Protein AF-A0A0F0LEM2-F1 (afdb_monomer_lite)

Foldseek 3Di:
DDPDPCPVVVVVLQVVLVVVVCVCCVPVVVVDDDPCSVVSSVVSSVVVCVVVVHDDDDPVVVVVPPDDDDD

Radius of gyration: 17.3 Å; chains: 1; bounding box: 38×32×45 Å

Structure (mmCIF, N/CA/C/O backbone):
data_AF-A0A0F0LEM2-F1
#
_entry.id   AF-A0A0F0LEM2-F1
#
loop_
_atom_site.group_PDB
_atom_site.id
_atom_site.type_symbol
_atom_site.label_atom_id
_atom_site.label_alt_id
_atom_site.label_comp_id
_atom_site.label_asym_id
_atom_site.label_entity_id
_atom_site.label_seq_id
_atom_site.pdbx_PDB_ins_code
_atom_site.Cartn_x
_atom_site.Cartn_y
_atom_site.Cartn_z
_atom_site.occupancy
_atom_site.B_iso_or_equiv
_atom_site.auth_seq_id
_atom_site.auth_comp_id
_atom_site.auth_asym_id
_atom_site.auth_atom_id
_atom_site.pdbx_PDB_model_num
ATOM 1 N N . MET A 1 1 ? 22.894 3.402 -18.812 1.00 49.78 1 MET A N 1
ATOM 2 C CA . MET A 1 1 ? 21.509 2.901 -18.691 1.00 49.78 1 MET A CA 1
ATOM 3 C C . MET A 1 1 ? 20.718 3.967 -17.962 1.00 49.78 1 MET A C 1
ATOM 5 O O . MET A 1 1 ? 21.173 4.396 -16.911 1.00 49.78 1 MET A O 1
ATOM 9 N N . GLY A 1 2 ? 19.634 4.475 -18.550 1.00 60.06 2 GLY A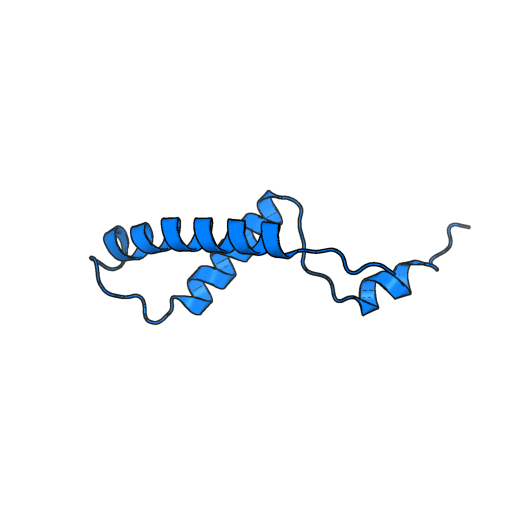 N 1
ATOM 10 C CA . GLY A 1 2 ? 18.743 5.382 -17.826 1.00 60.06 2 GLY A CA 1
ATOM 11 C C . GLY A 1 2 ? 18.001 4.592 -16.753 1.00 60.06 2 GLY A C 1
ATOM 12 O O . GLY A 1 2 ? 17.529 3.494 -17.040 1.00 60.06 2 GLY A O 1
ATOM 13 N N . THR A 1 3 ? 17.946 5.104 -15.527 1.00 77.62 3 THR A N 1
ATOM 14 C CA . THR A 1 3 ? 17.113 4.521 -14.472 1.00 77.62 3 THR A CA 1
ATOM 15 C C . THR A 1 3 ? 15.656 4.618 -14.908 1.00 77.62 3 THR A C 1
ATOM 17 O O . THR A 1 3 ? 15.183 5.713 -15.209 1.00 77.62 3 THR A O 1
ATOM 20 N N . THR A 1 4 ? 14.946 3.492 -14.963 1.00 84.38 4 THR A N 1
ATOM 21 C CA . THR A 1 4 ? 13.489 3.507 -15.121 1.00 84.38 4 THR A CA 1
ATOM 22 C C . THR A 1 4 ? 12.892 4.224 -13.916 1.00 84.38 4 THR A C 1
ATOM 24 O O . THR A 1 4 ? 13.047 3.756 -12.790 1.00 84.38 4 THR A O 1
ATOM 27 N N . ASP A 1 5 ? 12.235 5.362 -14.133 1.00 91.38 5 ASP A N 1
ATOM 28 C CA . ASP A 1 5 ? 11.539 6.060 -13.055 1.00 91.38 5 ASP A CA 1
ATOM 29 C C . ASP A 1 5 ? 10.243 5.318 -12.709 1.00 91.38 5 ASP A C 1
ATOM 31 O O . ASP A 1 5 ? 9.250 5.373 -13.435 1.00 91.38 5 ASP A O 1
ATOM 35 N N . THR A 1 6 ? 10.265 4.597 -11.591 1.00 93.31 6 THR A N 1
ATOM 36 C CA . THR A 1 6 ? 9.110 3.863 -11.065 1.00 93.31 6 THR A CA 1
ATOM 37 C C . THR A 1 6 ? 8.269 4.694 -10.096 1.00 93.31 6 THR A C 1
ATOM 39 O O . THR A 1 6 ? 7.248 4.206 -9.610 1.00 93.31 6 THR A O 1
ATOM 42 N N . THR A 1 7 ? 8.659 5.941 -9.807 1.00 95.69 7 THR A N 1
ATOM 43 C CA . THR A 1 7 ? 7.981 6.808 -8.829 1.00 95.69 7 THR A CA 1
ATOM 44 C C . THR A 1 7 ? 6.482 6.960 -9.103 1.00 95.69 7 THR A C 1
ATOM 46 O O . THR A 1 7 ? 5.706 6.804 -8.156 1.00 95.69 7 THR A O 1
ATOM 49 N N . PRO A 1 8 ? 6.019 7.195 -10.353 1.00 96.38 8 PRO A N 1
ATOM 50 C CA . PRO A 1 8 ? 4.587 7.342 -10.623 1.00 96.38 8 PRO A CA 1
ATOM 51 C C . PRO A 1 8 ? 3.776 6.089 -10.269 1.00 96.38 8 PRO A C 1
ATOM 53 O O . PRO A 1 8 ? 2.696 6.201 -9.692 1.00 96.38 8 PRO A O 1
ATOM 56 N N . VAL A 1 9 ? 4.321 4.901 -10.551 1.00 96.06 9 VAL A N 1
ATOM 57 C CA . VAL A 1 9 ? 3.664 3.615 -10.268 1.00 96.06 9 VAL A CA 1
ATOM 58 C C . VAL A 1 9 ? 3.543 3.395 -8.762 1.00 96.06 9 VAL A C 1
ATOM 60 O O . VAL A 1 9 ? 2.469 3.056 -8.270 1.00 96.06 9 VAL A O 1
ATOM 63 N N . ILE A 1 10 ? 4.625 3.637 -8.017 1.00 97.06 10 ILE A N 1
ATOM 64 C CA . ILE A 1 10 ? 4.630 3.498 -6.555 1.00 97.06 10 ILE A CA 1
ATOM 65 C C . ILE A 1 10 ? 3.667 4.494 -5.902 1.00 97.06 10 ILE A C 1
ATOM 67 O O . ILE A 1 10 ? 2.919 4.123 -5.000 1.00 97.06 10 ILE A O 1
ATOM 71 N N . LEU A 1 11 ? 3.635 5.743 -6.374 1.00 98.19 11 LEU A N 1
ATOM 72 C CA . LEU A 1 11 ? 2.716 6.752 -5.850 1.00 98.19 11 LEU A CA 1
ATOM 73 C C . LEU A 1 11 ? 1.250 6.348 -6.045 1.00 98.19 11 LEU A C 1
ATOM 75 O O . LEU A 1 11 ? 0.434 6.541 -5.143 1.00 98.19 11 LEU A O 1
ATOM 79 N N . GLU A 1 12 ? 0.906 5.797 -7.207 1.00 98.19 12 GLU A N 1
ATOM 80 C CA . GLU A 1 12 ? -0.446 5.312 -7.472 1.00 98.19 12 GLU A CA 1
ATOM 81 C C . GLU A 1 12 ? -0.827 4.155 -6.538 1.00 98.19 12 GLU A C 1
ATOM 83 O O . GLU A 1 12 ? -1.890 4.198 -5.917 1.00 98.19 12 GLU A O 1
ATOM 88 N N . LEU A 1 13 ? 0.064 3.170 -6.381 1.00 98.44 13 LEU A N 1
ATOM 89 C CA . LEU A 1 13 ? -0.133 2.025 -5.487 1.00 98.44 13 LEU A CA 1
ATOM 90 C C . LEU A 1 13 ? -0.346 2.466 -4.032 1.00 98.44 13 LEU A C 1
ATOM 92 O O . LEU A 1 13 ? -1.278 1.997 -3.380 1.00 98.44 13 LEU A O 1
ATOM 96 N N . LEU A 1 14 ? 0.461 3.415 -3.543 1.00 98.50 14 LEU A N 1
ATOM 97 C CA . LEU A 1 14 ? 0.339 3.963 -2.187 1.00 98.50 14 LEU A CA 1
ATOM 98 C C . LEU A 1 14 ? -0.981 4.712 -1.978 1.00 98.50 14 LEU A C 1
ATOM 100 O O . LEU A 1 14 ? -1.614 4.561 -0.938 1.00 98.50 14 LEU A O 1
ATOM 104 N N . ARG A 1 15 ? -1.425 5.505 -2.961 1.00 98.69 15 ARG A N 1
ATOM 105 C CA . ARG A 1 15 ? -2.713 6.218 -2.883 1.00 98.69 15 ARG A CA 1
ATOM 106 C C . ARG A 1 15 ? -3.897 5.256 -2.868 1.00 98.69 15 ARG A C 1
ATOM 108 O O . ARG A 1 15 ? -4.849 5.482 -2.124 1.00 98.69 15 ARG A O 1
ATOM 115 N N . ALA A 1 16 ? -3.841 4.205 -3.683 1.00 98.50 16 ALA A N 1
ATOM 116 C CA . ALA A 1 16 ? -4.863 3.169 -3.702 1.00 98.50 16 ALA A CA 1
ATOM 117 C C . ALA A 1 16 ? -4.906 2.406 -2.369 1.00 98.50 16 ALA A C 1
ATOM 119 O O . ALA A 1 16 ? -5.981 2.288 -1.782 1.00 98.50 16 ALA A O 1
ATOM 120 N N . ALA A 1 17 ? -3.742 1.998 -1.848 1.00 98.56 17 ALA A N 1
ATOM 121 C CA . ALA A 1 17 ? -3.631 1.337 -0.551 1.00 98.56 17 ALA A CA 1
ATOM 122 C C . ALA A 1 17 ? -4.170 2.215 0.582 1.00 98.56 17 ALA A C 1
ATOM 124 O O . ALA A 1 17 ? -4.996 1.750 1.354 1.00 98.56 17 ALA A O 1
ATOM 125 N N . ALA A 1 18 ? -3.809 3.500 0.630 1.00 98.38 18 ALA A N 1
ATOM 126 C CA . ALA A 1 18 ? -4.304 4.412 1.659 1.00 98.38 18 ALA A CA 1
ATOM 127 C C . ALA A 1 18 ? -5.823 4.595 1.628 1.00 98.38 18 ALA A C 1
ATOM 129 O O . ALA A 1 18 ? -6.474 4.604 2.671 1.00 98.38 18 ALA A O 1
ATOM 130 N N . LYS A 1 19 ? -6.409 4.694 0.430 1.00 98.62 19 LYS A N 1
ATOM 131 C CA . LYS A 1 19 ? -7.865 4.768 0.282 1.00 98.62 19 LYS A CA 1
ATOM 132 C C . LYS A 1 19 ? -8.548 3.490 0.776 1.00 98.62 19 LYS A C 1
ATOM 134 O O . LYS A 1 19 ? -9.572 3.579 1.444 1.00 98.62 19 LYS A O 1
ATOM 139 N N . ALA A 1 20 ? -8.019 2.324 0.416 1.00 98.50 20 ALA A N 1
ATOM 140 C CA . ALA A 1 20 ? -8.601 1.044 0.801 1.00 98.50 20 ALA A CA 1
ATOM 141 C C . ALA A 1 20 ? -8.381 0.731 2.294 1.00 98.50 20 ALA A C 1
ATOM 143 O O . ALA A 1 20 ? -9.273 0.190 2.940 1.00 98.50 20 ALA A O 1
ATOM 144 N N . HIS A 1 21 ? -7.249 1.142 2.863 1.00 98.44 21 HIS A N 1
ATOM 145 C CA . HIS A 1 21 ? -6.943 0.969 4.281 1.00 98.44 21 HIS A CA 1
ATOM 146 C C . HIS A 1 21 ? -7.839 1.828 5.175 1.00 98.44 21 HIS A C 1
ATOM 148 O O . HIS A 1 21 ? -8.352 1.322 6.161 1.00 98.44 21 HIS A O 1
ATOM 154 N N . GLY A 1 22 ? -8.163 3.064 4.778 1.00 97.88 22 GLY A N 1
ATOM 155 C CA . GLY A 1 22 ? -9.148 3.866 5.517 1.00 97.88 22 GLY A CA 1
ATOM 156 C C . GLY A 1 22 ? -10.532 3.203 5.596 1.00 97.88 22 GLY A C 1
ATOM 157 O O . GLY A 1 22 ? -11.220 3.317 6.606 1.00 97.88 22 GLY A O 1
ATOM 158 N N . VAL A 1 23 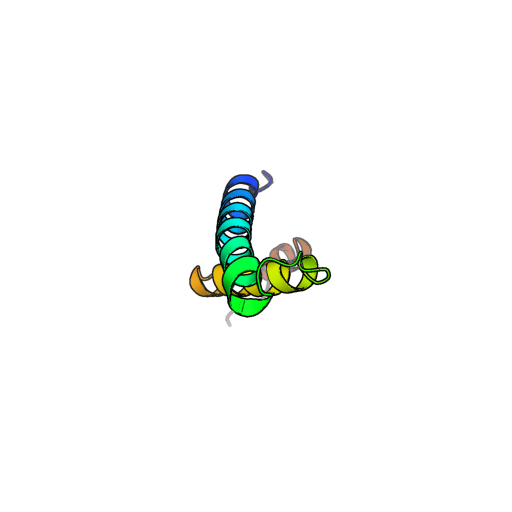? -10.923 2.451 4.558 1.00 98.31 23 VAL A N 1
ATOM 159 C CA . VAL A 1 23 ? -12.145 1.630 4.582 1.00 98.31 23 VAL A CA 1
ATOM 160 C C . VAL A 1 23 ? -11.986 0.431 5.520 1.00 98.31 23 VAL A C 1
ATOM 162 O O . VAL A 1 23 ? -12.911 0.138 6.268 1.00 98.31 23 VAL A O 1
ATOM 165 N N . HIS A 1 24 ? -10.830 -0.239 5.508 1.00 97.06 24 HIS A N 1
ATOM 166 C CA . HIS A 1 24 ? -10.517 -1.338 6.428 1.00 97.06 24 HIS A CA 1
ATOM 167 C C . HIS A 1 24 ? -10.571 -0.890 7.896 1.00 97.06 24 HIS A C 1
ATOM 169 O O . HIS A 1 24 ? -11.230 -1.530 8.712 1.00 97.06 24 HIS A O 1
ATOM 175 N N . GLU A 1 25 ? -9.956 0.245 8.233 1.00 98.12 25 GLU A N 1
ATOM 176 C CA . 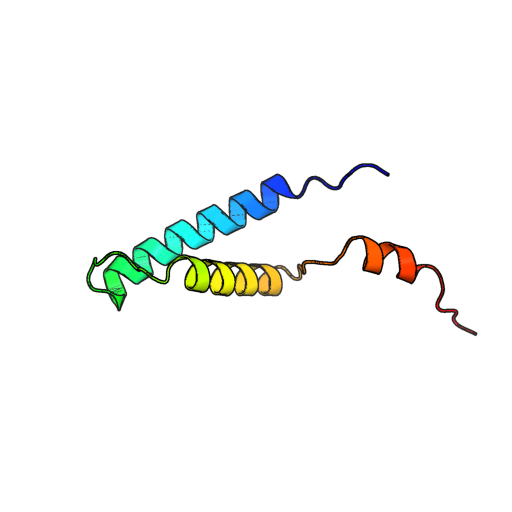GLU A 1 25 ? -10.007 0.799 9.588 1.00 98.12 25 GLU A CA 1
ATOM 177 C C . GLU A 1 25 ? -11.450 1.091 10.013 1.00 98.12 25 GLU A C 1
ATOM 179 O O . GLU A 1 25 ? -11.874 0.677 11.090 1.00 98.12 25 GLU A O 1
ATOM 184 N N . GLU A 1 26 ? -12.239 1.753 9.159 1.00 98.19 26 GLU A N 1
ATOM 185 C CA . GLU A 1 26 ? -13.634 2.086 9.459 1.00 98.19 26 GLU A CA 1
ATOM 186 C C . GLU A 1 26 ? -14.518 0.838 9.612 1.00 98.19 26 GLU A C 1
ATOM 188 O O . GLU A 1 26 ? -15.286 0.739 10.572 1.00 98.19 26 GLU A O 1
ATOM 193 N N . GLN A 1 27 ? -14.419 -0.111 8.677 1.00 97.81 27 GLN A N 1
ATOM 194 C CA . GLN A 1 27 ? -15.357 -1.231 8.564 1.00 97.81 27 GLN A CA 1
ATOM 195 C C . GLN A 1 27 ? -14.953 -2.447 9.397 1.00 97.81 27 GLN A C 1
ATOM 197 O O . GLN A 1 27 ? -15.822 -3.077 10.001 1.00 97.81 27 GLN A O 1
ATOM 202 N N . ASP A 1 28 ? -13.660 -2.760 9.458 1.00 96.88 28 ASP A N 1
ATOM 203 C CA . ASP A 1 28 ? -13.168 -4.007 10.047 1.00 96.88 28 ASP A CA 1
ATOM 204 C C . ASP A 1 28 ? -12.576 -3.789 11.444 1.00 96.88 28 ASP A C 1
ATOM 206 O O . ASP A 1 28 ? -12.667 -4.674 12.297 1.00 96.88 28 ASP A O 1
ATOM 210 N N . LEU A 1 29 ? -12.009 -2.604 11.705 1.00 97.31 29 LEU A N 1
ATOM 211 C CA . LEU A 1 29 ? -11.404 -2.249 12.998 1.00 97.31 29 LEU A CA 1
ATOM 212 C C . LEU A 1 29 ? -12.270 -1.291 13.831 1.00 97.31 29 LEU A C 1
ATOM 214 O O . LEU A 1 29 ? -11.886 -0.900 14.933 1.00 97.31 29 LEU A O 1
ATOM 218 N N . GLY A 1 30 ? -13.453 -0.918 13.332 1.00 97.25 30 GLY A N 1
ATOM 219 C CA . GLY A 1 30 ? -14.395 -0.049 14.043 1.00 97.25 30 GLY A CA 1
ATOM 220 C C . GLY A 1 30 ? -13.900 1.390 14.212 1.00 97.25 30 GLY A C 1
ATOM 221 O O . GLY A 1 30 ? -14.186 2.025 15.227 1.00 97.25 30 GLY A O 1
ATOM 222 N N . GLY A 1 31 ? -13.132 1.894 13.246 1.00 96.31 31 GLY A N 1
ATOM 223 C CA . GLY A 1 31 ? -12.528 3.227 13.255 1.00 96.31 31 GLY A CA 1
ATOM 224 C C . GLY A 1 31 ? -11.289 3.353 14.146 1.00 96.31 31 GLY A C 1
ATOM 225 O O . GLY A 1 31 ? -10.848 4.470 14.418 1.0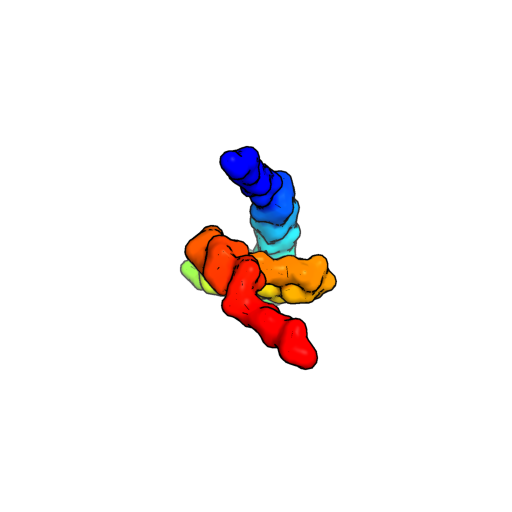0 96.31 31 GLY A O 1
ATOM 226 N N . VAL A 1 32 ? -10.745 2.235 14.633 1.00 97.38 32 VAL A N 1
ATOM 227 C CA . VAL A 1 32 ? -9.487 2.209 15.386 1.00 97.38 32 VAL A CA 1
ATOM 228 C C . VAL A 1 32 ? -8.314 2.187 14.412 1.00 97.38 32 VAL A C 1
ATOM 230 O O . VAL A 1 32 ? -8.361 1.504 13.393 1.00 97.38 32 VAL A O 1
ATOM 233 N N . TYR A 1 33 ? -7.262 2.933 14.755 1.00 96.62 33 TYR A N 1
ATOM 234 C CA . TYR A 1 33 ? -6.010 2.934 14.008 1.00 96.62 33 TYR A CA 1
ATOM 235 C C . TYR A 1 33 ? -5.416 1.528 13.932 1.00 96.62 33 TYR A C 1
ATOM 237 O O . TYR A 1 33 ? -5.259 0.856 14.956 1.00 96.62 33 TYR A O 1
ATOM 245 N N . ASP A 1 34 ? -5.051 1.113 12.727 1.00 98.12 34 ASP A N 1
ATOM 246 C CA . ASP A 1 34 ? -4.407 -0.172 12.508 1.00 98.12 34 ASP A CA 1
ATOM 247 C C . ASP A 1 34 ? -2.914 -0.104 12.855 1.00 98.12 34 ASP A C 1
ATOM 249 O O . ASP A 1 34 ? -2.112 0.494 12.136 1.00 98.12 34 ASP A O 1
ATOM 253 N N . GLU A 1 35 ? -2.502 -0.763 13.937 1.00 98.38 35 GLU A N 1
ATOM 254 C CA . GLU A 1 35 ? -1.080 -0.882 14.287 1.00 98.38 35 GLU A CA 1
ATOM 255 C C . GLU A 1 35 ? -0.289 -1.754 13.293 1.00 98.38 35 GLU A C 1
ATOM 257 O O . GLU A 1 35 ? 0.935 -1.639 13.227 1.00 98.38 35 GLU A O 1
ATOM 262 N N . GLN A 1 36 ? -0.971 -2.586 12.497 1.00 97.81 36 GLN A N 1
ATOM 263 C CA . GLN A 1 36 ? -0.391 -3.470 11.477 1.00 97.81 36 GLN A CA 1
ATOM 264 C C . GLN A 1 36 ? -0.537 -2.899 10.056 1.00 97.81 36 GLN A C 1
ATOM 266 O O . GLN A 1 36 ? -0.452 -3.624 9.057 1.00 97.81 36 GLN A O 1
ATOM 271 N N . TRP A 1 37 ? -0.732 -1.580 9.942 1.00 97.75 37 TRP A N 1
ATOM 272 C CA . TRP A 1 37 ? -0.850 -0.908 8.651 1.00 97.75 37 TRP A CA 1
ATOM 273 C C . TRP A 1 37 ? 0.312 -1.207 7.677 1.00 97.75 37 TRP A C 1
ATOM 275 O O . TRP A 1 37 ? 0.031 -1.313 6.479 1.00 97.75 37 TRP A O 1
ATOM 285 N N . PRO A 1 38 ? 1.596 -1.379 8.086 1.00 98.38 38 PRO A N 1
ATOM 286 C CA . PRO A 1 38 ? 2.665 -1.649 7.124 1.00 98.38 38 PRO A CA 1
ATOM 287 C C . PRO A 1 38 ? 2.482 -2.993 6.412 1.00 98.38 38 PRO A C 1
ATOM 289 O O . PRO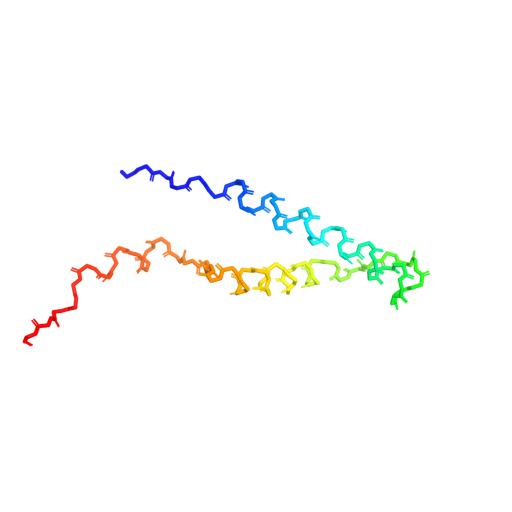 A 1 38 ? 2.631 -3.074 5.190 1.00 98.38 38 PRO A O 1
ATOM 292 N N . GLU A 1 39 ? 2.132 -4.041 7.159 1.00 98.62 39 GLU A N 1
ATOM 293 C CA . GLU A 1 39 ? 1.875 -5.382 6.642 1.00 98.62 39 GLU A CA 1
ATOM 294 C C . GLU A 1 39 ? 0.658 -5.384 5.714 1.00 98.62 39 GLU A C 1
ATOM 296 O O . GLU A 1 39 ? 0.712 -5.955 4.618 1.00 98.62 39 GLU A O 1
ATOM 301 N N . TRP A 1 40 ? -0.411 -4.689 6.112 1.00 98.50 40 TRP A N 1
ATOM 302 C CA . TRP A 1 40 ? -1.614 -4.547 5.297 1.00 98.50 40 TRP A CA 1
ATOM 303 C C . TRP A 1 40 ? -1.308 -3.856 3.962 1.00 98.50 40 TRP A C 1
ATOM 305 O O . TRP A 1 40 ? -1.675 -4.358 2.895 1.00 98.50 40 TRP A O 1
ATOM 315 N N . TYR A 1 41 ? -0.564 -2.744 3.992 1.00 98.62 41 TYR A N 1
ATOM 316 C CA . TYR A 1 41 ? -0.149 -2.029 2.781 1.00 98.62 41 TYR A CA 1
ATOM 317 C C . TYR A 1 41 ? 0.709 -2.908 1.875 1.00 98.62 41 TYR A C 1
ATOM 319 O O . TYR A 1 41 ? 0.485 -2.931 0.665 1.00 98.62 41 TYR A O 1
ATOM 327 N N . ALA A 1 42 ? 1.674 -3.643 2.432 1.00 98.38 42 ALA A N 1
ATOM 328 C CA . ALA A 1 42 ? 2.543 -4.519 1.654 1.00 98.38 42 ALA A CA 1
ATOM 329 C C . ALA A 1 42 ? 1.741 -5.606 0.920 1.00 98.38 42 ALA A C 1
ATOM 331 O O . ALA A 1 42 ? 1.949 -5.820 -0.278 1.00 98.38 42 ALA A O 1
ATOM 332 N N . ALA A 1 43 ? 0.787 -6.245 1.602 1.00 98.25 43 ALA A N 1
ATOM 333 C CA . ALA A 1 43 ? -0.097 -7.235 0.995 1.00 98.25 43 ALA A CA 1
ATOM 334 C C . ALA A 1 43 ? -0.975 -6.612 -0.104 1.00 98.25 43 ALA A C 1
ATOM 336 O O . ALA A 1 43 ? -1.032 -7.129 -1.221 1.00 98.25 43 ALA A O 1
ATOM 337 N N . HIS A 1 44 ? -1.596 -5.463 0.175 1.00 98.31 44 HIS A N 1
ATOM 338 C CA . HIS A 1 44 ? -2.484 -4.784 -0.768 1.00 98.31 44 HIS A CA 1
ATOM 339 C C . HIS A 1 44 ? -1.749 -4.277 -2.020 1.00 98.31 44 HIS A C 1
ATOM 341 O O . HIS A 1 44 ? -2.241 -4.395 -3.141 1.00 98.31 44 HIS A O 1
ATOM 347 N N . ILE A 1 45 ? -0.542 -3.734 -1.856 1.00 98.50 45 ILE A N 1
ATOM 348 C CA . ILE A 1 45 ? 0.304 -3.303 -2.975 1.00 98.50 45 ILE A CA 1
ATOM 349 C C . ILE A 1 45 ? 0.764 -4.509 -3.796 1.00 98.50 45 ILE A C 1
ATOM 351 O O . ILE A 1 45 ? 0.760 -4.438 -5.022 1.00 98.50 45 ILE A O 1
ATOM 355 N N . THR A 1 46 ? 1.122 -5.620 -3.146 1.00 98.19 46 THR A N 1
ATOM 356 C CA . THR A 1 46 ? 1.529 -6.851 -3.841 1.00 98.19 46 THR A CA 1
ATOM 357 C C . THR A 1 46 ? 0.394 -7.410 -4.695 1.00 98.19 46 THR A C 1
ATOM 359 O O . THR A 1 46 ? 0.627 -7.754 -5.850 1.00 98.19 46 THR A O 1
ATOM 362 N N . ALA A 1 47 ? -0.836 -7.423 -4.174 1.00 98.06 47 ALA A N 1
ATOM 363 C CA . ALA A 1 47 ? -2.013 -7.818 -4.944 1.00 98.06 47 ALA A CA 1
ATOM 364 C C . ALA A 1 47 ? -2.220 -6.913 -6.169 1.00 98.06 47 ALA A C 1
ATOM 366 O O . ALA A 1 47 ? -2.364 -7.406 -7.282 1.00 98.06 47 ALA A O 1
ATOM 367 N N . GLN A 1 48 ? -2.130 -5.590 -6.003 1.00 98.25 48 GLN A N 1
ATOM 368 C CA . GLN A 1 48 ? -2.269 -4.661 -7.129 1.00 98.25 48 GLN A CA 1
ATOM 369 C C . GLN A 1 48 ? -1.142 -4.779 -8.163 1.00 98.25 48 GLN A C 1
ATOM 371 O O . GLN A 1 48 ? -1.371 -4.555 -9.349 1.00 98.25 48 GLN A O 1
ATOM 376 N N . LEU A 1 49 ? 0.087 -5.087 -7.741 1.00 97.69 49 LEU A N 1
ATOM 377 C CA . LEU A 1 49 ? 1.180 -5.367 -8.671 1.00 97.69 49 LEU A CA 1
ATOM 378 C C . LEU A 1 49 ? 0.846 -6.592 -9.531 1.00 97.69 49 LEU A C 1
ATOM 380 O O . LEU A 1 49 ? 0.937 -6.498 -10.755 1.00 97.69 49 LEU A O 1
ATOM 384 N N . ASP A 1 50 ? 0.393 -7.683 -8.909 1.00 97.69 50 ASP A N 1
ATOM 385 C CA . ASP A 1 50 ? -0.006 -8.914 -9.601 1.00 97.69 50 ASP A CA 1
ATOM 386 C C . ASP A 1 50 ? -1.173 -8.678 -10.576 1.00 97.69 50 ASP A C 1
ATOM 388 O O . ASP A 1 50 ? -1.073 -9.016 -11.755 1.00 97.69 50 ASP A O 1
ATOM 392 N N . GLU A 1 51 ? -2.219 -7.966 -10.141 1.00 97.50 51 GLU A N 1
ATOM 393 C CA . GLU A 1 51 ? -3.363 -7.573 -10.981 1.00 97.50 51 GLU A CA 1
ATOM 394 C C . GLU A 1 51 ? -2.949 -6.774 -12.227 1.00 97.50 51 GLU A C 1
ATOM 396 O O . GLU A 1 51 ? -3.600 -6.837 -13.272 1.00 97.50 51 GLU A O 1
ATOM 401 N N . ARG A 1 52 ? -1.854 -6.014 -12.129 1.00 96.19 52 ARG A N 1
ATOM 402 C CA . ARG A 1 52 ? -1.296 -5.202 -13.220 1.00 96.19 52 ARG A CA 1
ATOM 403 C C . ARG A 1 52 ? -0.266 -5.961 -14.060 1.00 96.19 52 ARG A C 1
ATOM 405 O O . ARG A 1 52 ? 0.281 -5.383 -14.999 1.00 96.19 52 ARG A O 1
ATOM 412 N N . GLY A 1 53 ? 0.033 -7.219 -13.731 1.00 96.88 53 GLY A N 1
ATOM 413 C CA . GLY A 1 53 ? 1.093 -8.002 -14.368 1.00 96.88 53 GLY A CA 1
ATOM 414 C C . GLY A 1 53 ? 2.495 -7.445 -14.104 1.00 96.88 53 GLY A C 1
ATOM 415 O O . GLY A 1 53 ? 3.405 -7.629 -14.915 1.00 96.88 53 GLY A O 1
ATOM 416 N N . LEU A 1 54 ? 2.671 -6.722 -12.998 1.00 95.56 54 LEU A N 1
ATOM 417 C CA . LEU A 1 54 ? 3.931 -6.122 -12.582 1.00 95.56 54 LEU A CA 1
ATOM 418 C C . LEU A 1 54 ? 4.572 -6.958 -11.477 1.00 95.56 54 LEU A C 1
ATOM 420 O O . LEU A 1 54 ? 3.902 -7.504 -10.607 1.00 95.56 54 LEU A O 1
ATOM 424 N N . ARG A 1 55 ? 5.904 -7.001 -11.465 1.00 93.19 55 ARG A N 1
ATOM 425 C CA . ARG A 1 55 ? 6.669 -7.597 -10.368 1.00 93.19 55 ARG A CA 1
ATOM 426 C C . ARG A 1 55 ? 7.897 -6.760 -10.052 1.00 93.19 55 ARG A C 1
ATOM 428 O O . ARG A 1 55 ? 8.496 -6.167 -10.950 1.00 93.19 55 ARG A O 1
ATOM 435 N N . LEU A 1 56 ? 8.297 -6.757 -8.787 1.00 91.50 56 LEU A N 1
ATOM 436 C CA . LEU A 1 56 ? 9.589 -6.216 -8.383 1.00 91.50 56 LEU A CA 1
ATOM 437 C C . LEU A 1 56 ? 10.682 -7.224 -8.754 1.00 91.50 56 LEU A C 1
ATOM 439 O O . LEU A 1 56 ? 10.536 -8.424 -8.527 1.00 91.50 56 LEU A O 1
ATOM 443 N N . VAL A 1 57 ? 11.770 -6.739 -9.341 1.00 90.81 57 VAL A N 1
ATOM 444 C CA . VAL A 1 57 ? 12.948 -7.539 -9.699 1.00 90.81 57 VAL A CA 1
ATOM 445 C C . VAL A 1 57 ? 14.185 -6.872 -9.132 1.00 90.81 57 VAL A C 1
ATOM 447 O O . VAL A 1 57 ? 14.270 -5.641 -9.114 1.00 90.81 57 VAL A O 1
ATOM 450 N N . GLN A 1 58 ? 15.156 -7.668 -8.684 1.00 87.62 58 GLN A N 1
ATOM 451 C CA . GLN A 1 58 ? 16.477 -7.116 -8.422 1.00 87.62 58 GLN A CA 1
ATOM 452 C C . GLN A 1 58 ? 17.086 -6.701 -9.760 1.00 87.62 58 GLN A C 1
ATOM 454 O O . GLN A 1 58 ? 16.972 -7.410 -10.760 1.00 87.62 58 GLN A O 1
ATOM 459 N N . VAL A 1 59 ? 17.739 -5.540 -9.794 1.00 85.50 59 VAL A N 1
ATOM 460 C CA . VAL A 1 59 ? 18.389 -5.048 -11.020 1.00 85.50 59 VAL A CA 1
ATOM 461 C C . VAL A 1 59 ? 19.463 -6.029 -11.506 1.00 85.50 59 VAL A C 1
ATOM 463 O O . VAL A 1 59 ? 19.676 -6.152 -12.709 1.00 85.50 59 VAL A O 1
ATOM 466 N N . THR A 1 60 ? 20.095 -6.768 -10.590 1.00 86.25 60 THR A N 1
ATOM 467 C CA . THR A 1 60 ? 21.041 -7.849 -10.905 1.00 86.25 60 THR A CA 1
ATOM 468 C C . THR A 1 60 ? 20.395 -8.954 -11.740 1.00 86.25 60 THR A C 1
ATOM 470 O O . THR A 1 60 ? 20.949 -9.344 -12.761 1.00 86.25 60 THR A O 1
ATOM 473 N N . ASP A 1 61 ? 19.170 -9.360 -11.402 1.00 82.00 61 ASP A N 1
ATOM 474 C CA . ASP A 1 61 ? 18.458 -10.451 -12.082 1.00 82.00 61 ASP A CA 1
ATOM 475 C C . ASP A 1 61 ? 18.053 -10.081 -13.521 1.00 82.00 61 ASP A C 1
ATOM 477 O O . ASP A 1 61 ? 17.797 -10.953 -14.350 1.00 82.00 61 ASP A O 1
ATOM 481 N N . LEU A 1 62 ? 17.989 -8.782 -13.835 1.00 73.06 62 LEU A N 1
ATOM 482 C CA . LEU A 1 62 ? 17.759 -8.287 -15.195 1.00 73.06 62 LEU A CA 1
ATOM 483 C C . LEU A 1 62 ? 19.021 -8.350 -16.066 1.00 73.06 62 LEU A C 1
ATOM 485 O O . LEU A 1 62 ? 18.906 -8.483 -17.284 1.00 73.06 62 LEU A O 1
ATOM 489 N N . ALA A 1 63 ? 20.210 -8.232 -15.469 1.00 69.06 63 ALA A N 1
ATOM 490 C CA . ALA A 1 63 ? 21.479 -8.239 -16.195 1.00 69.06 63 ALA A CA 1
ATOM 491 C C . ALA A 1 63 ? 21.908 -9.660 -16.607 1.00 69.06 63 ALA A C 1
ATOM 493 O O . ALA A 1 63 ? 22.514 -9.837 -17.664 1.00 69.06 63 ALA A O 1
ATOM 494 N N . ASP A 1 64 ? 21.525 -10.669 -15.822 1.00 59.38 64 ASP A N 1
ATOM 495 C CA . ASP A 1 64 ? 21.931 -12.067 -16.017 1.00 59.38 64 ASP A CA 1
ATOM 496 C C . ASP A 1 64 ? 21.068 -12.829 -17.050 1.00 59.38 64 ASP A C 1
ATOM 498 O O . ASP A 1 64 ? 21.415 -13.928 -17.484 1.00 59.38 64 ASP A O 1
ATOM 502 N N . GLY A 1 65 ? 19.960 -12.237 -17.515 1.00 56.88 65 GLY A N 1
ATOM 503 C CA . GLY A 1 65 ? 19.046 -12.827 -18.506 1.00 56.88 65 GLY A CA 1
ATOM 504 C C . GLY A 1 65 ? 19.507 -12.753 -19.972 1.00 56.88 65 GLY A C 1
ATOM 505 O O . GLY A 1 65 ? 18.790 -13.214 -20.857 1.00 56.88 65 GLY A O 1
ATOM 506 N N . GLY A 1 66 ? 20.684 -12.180 -20.254 1.00 53.91 66 GLY A N 1
ATOM 507 C CA . GLY A 1 66 ? 21.217 -11.990 -21.613 1.00 53.91 66 GLY A CA 1
ATOM 508 C C . GLY A 1 66 ? 21.895 -13.213 -22.250 1.00 53.91 66 GLY A C 1
ATOM 509 O O . GLY A 1 66 ? 22.409 -13.103 -23.362 1.00 53.91 66 GLY A O 1
ATOM 510 N N . GLY A 1 67 ? 21.927 -14.366 -21.575 1.00 53.69 67 GLY A N 1
ATOM 511 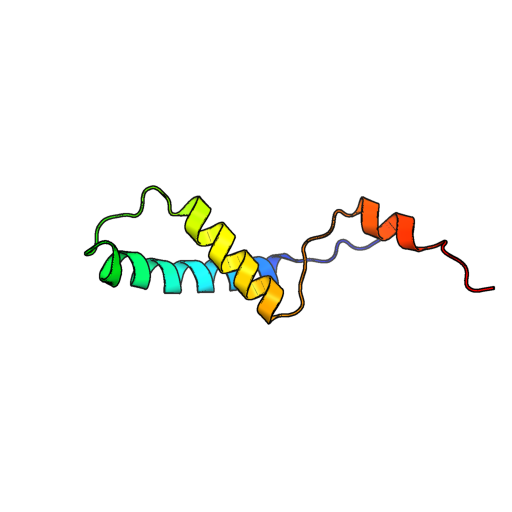C CA . GLY A 1 67 ? 22.678 -15.537 -22.033 1.00 53.69 67 GLY A CA 1
ATOM 512 C C . GLY A 1 67 ? 22.076 -16.870 -21.606 1.00 53.69 67 GLY A C 1
ATOM 513 O O . GLY A 1 67 ? 22.683 -17.594 -20.830 1.00 53.69 67 GLY A O 1
ATOM 514 N N . GLN A 1 68 ? 20.905 -17.226 -22.128 1.00 50.53 68 GLN A N 1
ATOM 515 C CA . GLN A 1 68 ? 20.449 -18.619 -22.155 1.00 50.53 68 GLN A CA 1
ATOM 516 C C . GLN A 1 68 ? 20.013 -18.913 -23.592 1.00 50.53 68 GLN A C 1
ATOM 518 O O . GLN A 1 68 ? 18.992 -18.418 -24.067 1.00 50.53 68 GLN A O 1
ATOM 523 N N . GLY A 1 69 ? 20.886 -19.621 -24.309 1.00 51.00 69 GLY A N 1
ATOM 524 C CA . GLY A 1 69 ? 20.750 -19.931 -25.724 1.00 51.00 69 GLY A CA 1
ATOM 525 C C . GLY A 1 69 ? 19.557 -20.828 -26.039 1.00 51.00 69 GLY A C 1
ATOM 526 O O . GLY A 1 69 ? 19.186 -21.707 -25.265 1.00 51.00 69 GLY A O 1
ATOM 527 N N . VAL A 1 70 ? 19.012 -20.628 -27.234 1.00 45.44 70 VAL A N 1
ATOM 528 C CA . VAL A 1 70 ? 18.258 -21.651 -27.955 1.00 45.44 70 VAL A CA 1
ATOM 529 C C . VAL A 1 70 ? 19.221 -22.225 -28.989 1.00 45.44 70 VAL A C 1
ATOM 531 O O . VAL A 1 70 ? 19.689 -21.497 -29.868 1.00 45.44 70 VAL A O 1
ATOM 534 N N . LEU A 1 71 ? 19.573 -23.498 -28.795 1.00 52.03 71 LEU A N 1
ATOM 535 C CA . LEU A 1 71 ? 20.104 -24.385 -29.832 1.00 52.03 71 LEU A CA 1
ATOM 536 C C . LEU A 1 71 ? 18.975 -24.785 -30.786 1.00 52.03 71 LEU A C 1
ATOM 538 O O . LEU A 1 71 ? 17.842 -24.974 -30.286 1.00 52.03 71 LEU A O 1
#

Organism: NCBI:txid582680

Secondary structure (DSSP, 8-state):
-PPP--HHHHHHHHHHHHHHHHHHHHHHSTT---TTHHHHHHHHHHHHHHHTT-----HHHHHGGG-----

Sequence (71 aa):
MGTTDTTPVILELLRAAAKAHGVHEEQDLGGVYDEQWPEWYAAHITAQLDERGLRLVQVTDLADGGGQGVL

pLDDT: mean 89.17, std 15.74, range [45.44, 98.69]